Protein AF-A0A5S9MJZ7-F1 (afdb_monomer_lite)

pLDDT: mean 85.54, std 14.83, range [35.38, 97.56]

Secondary structure (DSSP, 8-state):
--HHHHHHHHHHHHHHHHHHTSPPPTHHHHHHHHHHHHHHHHHHTT-----TTHHHHHHH-HHHHHHHHHHHHHHHHHHT--PPP---------

Organism: Bacillus safensis (NCBI:txid561879)

Foldseek 3Di:
DDPLLLVLLVVLQVVLCVLVVHHDDPVSSVVSSVVLVVLVVCVVVVNDDQDPCLVVCVPVVVSVLVSVVVSQVSSCVSVVHCRDDNDDPDDDPD

Radius of gyration: 14.12 Å; chains: 1; bounding box: 42×27×31 Å

Sequence (94 aa):
MPQEFIDLTQHIVQYAEKRLNSTLNSGVYFTLMDHLNFAVERHKKNINITNRVYWEIKNYYTEEFEVGNYALELVNDTLGIQLPKKKKLLSPFT

Structure (mmCIF, N/CA/C/O backbone):
data_AF-A0A5S9MJZ7-F1
#
_entry.id   AF-A0A5S9MJZ7-F1
#
loop_
_atom_site.group_PDB
_atom_site.id
_atom_site.type_symbol
_atom_site.label_atom_id
_atom_site.label_alt_id
_atom_site.label_comp_id
_atom_site.label_asym_id
_atom_site.label_entity_id
_atom_site.label_seq_id
_atom_site.pdbx_PDB_ins_code
_atom_site.Cartn_x
_atom_site.Cartn_y
_atom_site.Cartn_z
_atom_site.occupancy
_atom_site.B_iso_or_equiv
_atom_site.auth_seq_id
_atom_site.auth_comp_id
_atom_site.auth_asym_id
_atom_site.auth_atom_id
_atom_site.pdbx_PDB_model_num
ATOM 1 N N . MET A 1 1 ? 6.921 -0.581 16.469 1.00 62.41 1 MET A N 1
ATOM 2 C CA . MET A 1 1 ? 5.868 -0.832 15.463 1.00 62.41 1 MET A CA 1
ATOM 3 C C . MET A 1 1 ? 5.396 -2.269 15.624 1.00 62.41 1 MET A C 1
ATOM 5 O O . MET A 1 1 ? 6.255 -3.100 15.902 1.00 62.41 1 MET A O 1
ATOM 9 N N . PRO A 1 2 ? 4.092 -2.566 15.519 1.00 81.38 2 PRO A N 1
ATOM 10 C CA . PRO A 1 2 ? 3.593 -3.944 15.562 1.00 81.38 2 PRO A CA 1
ATOM 11 C C . PRO A 1 2 ? 4.149 -4.785 14.403 1.00 81.38 2 PRO A C 1
ATOM 13 O O . PRO A 1 2 ? 4.330 -4.257 13.305 1.00 81.38 2 PRO A O 1
ATOM 16 N N . GLN A 1 3 ? 4.397 -6.078 14.646 1.00 87.81 3 GLN A N 1
ATOM 17 C CA . GLN A 1 3 ? 4.946 -7.020 13.655 1.00 87.81 3 GLN A CA 1
ATOM 18 C C . GLN A 1 3 ? 4.093 -7.082 12.376 1.00 87.81 3 GLN A C 1
ATOM 20 O O . GLN A 1 3 ? 4.629 -7.095 11.274 1.00 87.81 3 GLN A O 1
ATOM 25 N N . GLU A 1 4 ? 2.771 -6.999 12.526 1.00 89.56 4 GLU A N 1
ATOM 26 C CA . GLU A 1 4 ? 1.792 -7.023 11.432 1.00 89.56 4 GLU A CA 1
ATOM 27 C C . GLU A 1 4 ? 2.096 -5.982 10.342 1.00 89.56 4 GLU A C 1
ATOM 29 O O . GLU A 1 4 ? 1.952 -6.264 9.156 1.00 89.56 4 GLU A O 1
ATOM 34 N N . PHE A 1 5 ? 2.567 -4.783 10.712 1.00 91.62 5 PHE A N 1
ATOM 35 C CA . PHE A 1 5 ? 2.896 -3.732 9.742 1.00 91.62 5 PHE A CA 1
ATOM 36 C C . PHE A 1 5 ? 4.168 -4.029 8.949 1.00 91.62 5 PHE A C 1
ATOM 38 O O . PHE A 1 5 ? 4.268 -3.617 7.792 1.00 91.62 5 PHE A O 1
ATOM 45 N N . ILE A 1 6 ? 5.129 -4.728 9.553 1.00 92.50 6 ILE A N 1
ATOM 46 C CA . ILE A 1 6 ? 6.361 -5.149 8.878 1.00 92.50 6 ILE A CA 1
ATOM 47 C C . ILE A 1 6 ? 6.001 -6.190 7.816 1.00 92.50 6 ILE A C 1
ATOM 49 O O . ILE A 1 6 ? 6.346 -6.017 6.646 1.00 92.50 6 ILE A O 1
ATOM 53 N N . ASP A 1 7 ? 5.226 -7.202 8.206 1.00 93.31 7 ASP A N 1
ATOM 54 C CA . ASP A 1 7 ? 4.818 -8.296 7.324 1.00 93.31 7 ASP A CA 1
ATOM 55 C C . ASP A 1 7 ? 3.925 -7.789 6.180 1.00 93.31 7 ASP A C 1
ATOM 57 O O . ASP A 1 7 ? 4.138 -8.131 5.015 1.00 93.31 7 ASP A O 1
ATOM 61 N N . LEU A 1 8 ? 2.970 -6.898 6.482 1.00 95.69 8 LEU A N 1
ATOM 62 C CA . LEU A 1 8 ? 2.144 -6.219 5.479 1.00 95.69 8 LEU A CA 1
ATOM 63 C C . LEU A 1 8 ? 2.996 -5.454 4.468 1.00 95.69 8 LEU A C 1
ATOM 65 O O . LEU A 1 8 ? 2.816 -5.606 3.261 1.00 95.69 8 LEU A O 1
ATOM 69 N N . THR A 1 9 ? 3.935 -4.644 4.957 1.00 96.44 9 THR A N 1
ATOM 70 C CA . THR A 1 9 ? 4.820 -3.849 4.100 1.00 96.44 9 THR A CA 1
ATOM 71 C C . THR A 1 9 ? 5.622 -4.757 3.177 1.00 96.44 9 THR A C 1
ATOM 73 O O . THR A 1 9 ? 5.665 -4.513 1.974 1.00 96.44 9 THR A O 1
ATOM 76 N N . GLN A 1 10 ? 6.208 -5.829 3.713 1.00 96.00 10 GLN A N 1
ATOM 77 C CA . GLN A 1 10 ? 6.982 -6.777 2.923 1.00 96.00 10 GLN A CA 1
ATOM 78 C C . GLN A 1 10 ? 6.132 -7.432 1.829 1.00 96.00 10 GLN A C 1
ATOM 80 O O . GLN A 1 10 ? 6.539 -7.434 0.667 1.00 96.00 10 GLN A O 1
ATOM 85 N N . HIS A 1 11 ? 4.938 -7.926 2.161 1.00 97.31 11 HIS A N 1
ATOM 86 C CA . HIS A 1 11 ? 4.049 -8.543 1.177 1.00 97.31 11 HIS A CA 1
ATOM 87 C C . HIS A 1 11 ? 3.601 -7.566 0.087 1.00 97.31 11 HIS A C 1
ATOM 89 O O . HIS A 1 11 ? 3.564 -7.930 -1.089 1.00 97.31 11 HIS A O 1
ATOM 95 N N . ILE A 1 12 ? 3.277 -6.325 0.454 1.00 97.31 12 ILE A N 1
ATOM 96 C CA . ILE A 1 12 ? 2.849 -5.306 -0.509 1.00 97.31 12 ILE A CA 1
ATOM 97 C C . ILE A 1 12 ? 3.999 -4.933 -1.443 1.00 97.31 12 ILE A C 1
ATOM 99 O O . ILE A 1 12 ? 3.787 -4.866 -2.651 1.00 97.31 12 ILE A O 1
ATOM 103 N N . VAL A 1 13 ? 5.209 -4.719 -0.914 1.00 97.00 13 VAL A N 1
ATOM 104 C CA . VAL A 1 13 ? 6.376 -4.376 -1.740 1.00 97.00 13 VAL A CA 1
ATOM 105 C C . VAL A 1 13 ? 6.721 -5.521 -2.688 1.00 97.00 13 VAL A C 1
ATOM 107 O O . VAL A 1 13 ? 6.864 -5.282 -3.881 1.00 97.00 13 VAL A O 1
ATOM 110 N N . GLN A 1 14 ? 6.751 -6.766 -2.207 1.00 96.88 14 GLN A N 1
ATOM 111 C CA . GLN A 1 14 ? 7.010 -7.935 -3.057 1.00 96.88 14 GLN A CA 1
ATOM 112 C C . GLN A 1 14 ? 5.956 -8.102 -4.159 1.00 96.88 14 GLN A C 1
ATOM 114 O O . GLN A 1 14 ? 6.287 -8.403 -5.309 1.00 96.88 14 GLN A O 1
ATOM 119 N N . TYR A 1 15 ? 4.679 -7.892 -3.827 1.00 97.56 15 TYR A N 1
ATOM 120 C CA . TYR A 1 15 ? 3.607 -7.900 -4.817 1.00 97.56 15 TYR A CA 1
ATOM 121 C C . TYR A 1 15 ? 3.797 -6.787 -5.853 1.00 97.56 15 TYR A C 1
ATOM 123 O O . TYR A 1 15 ? 3.687 -7.042 -7.053 1.00 97.56 15 TYR A O 1
ATOM 131 N N . ALA A 1 16 ? 4.122 -5.573 -5.403 1.00 96.81 16 ALA A N 1
ATOM 132 C CA . ALA A 1 16 ? 4.355 -4.423 -6.265 1.00 96.81 16 ALA A CA 1
ATOM 133 C C . ALA A 1 16 ? 5.525 -4.660 -7.225 1.00 96.81 16 ALA A C 1
ATOM 135 O O . ALA A 1 16 ? 5.368 -4.468 -8.424 1.00 96.81 16 ALA A O 1
ATOM 136 N N . GLU A 1 17 ? 6.664 -5.143 -6.730 1.00 96.88 17 GLU A N 1
ATOM 137 C CA . GLU A 1 17 ? 7.841 -5.446 -7.552 1.00 96.88 17 GLU A CA 1
ATOM 138 C C . GLU A 1 17 ? 7.525 -6.478 -8.639 1.00 96.88 17 GLU A C 1
ATOM 140 O O . GLU A 1 17 ? 7.869 -6.294 -9.809 1.00 96.88 17 GLU A O 1
ATOM 145 N N . LYS A 1 18 ? 6.787 -7.536 -8.276 1.00 96.62 18 LYS A N 1
ATOM 146 C CA . LYS A 1 18 ? 6.343 -8.561 -9.225 1.00 96.62 18 LYS A CA 1
ATOM 147 C C . LYS A 1 18 ? 5.363 -8.006 -10.258 1.00 96.62 18 LYS A C 1
ATOM 149 O O . LYS A 1 18 ? 5.463 -8.346 -11.434 1.00 96.62 18 LYS A O 1
ATOM 154 N N . ARG A 1 19 ? 4.397 -7.191 -9.829 1.00 95.38 19 ARG A N 1
ATOM 155 C CA . ARG A 1 19 ? 3.343 -6.649 -10.699 1.00 95.38 19 ARG A CA 1
ATOM 156 C C . ARG A 1 19 ? 3.884 -5.591 -11.659 1.00 95.38 19 ARG A C 1
ATOM 158 O O . ARG A 1 19 ? 3.512 -5.593 -12.826 1.00 95.38 19 ARG A O 1
ATOM 165 N N . LEU A 1 20 ? 4.783 -4.740 -11.175 1.00 94.62 20 LEU A N 1
ATOM 166 C CA . LEU A 1 20 ? 5.407 -3.654 -11.933 1.00 94.62 20 LEU A CA 1
ATOM 167 C C . LEU A 1 20 ? 6.643 -4.112 -12.719 1.00 94.62 20 LEU A C 1
ATOM 169 O O . LEU A 1 20 ? 7.214 -3.318 -13.463 1.00 94.62 20 LEU A O 1
ATOM 173 N N . ASN A 1 21 ? 7.062 -5.373 -12.552 1.00 95.94 21 ASN A N 1
ATOM 174 C CA . ASN A 1 21 ? 8.277 -5.938 -13.139 1.00 95.94 21 ASN A CA 1
ATOM 175 C C . ASN A 1 21 ? 9.503 -5.031 -12.913 1.00 95.94 21 ASN A C 1
ATOM 177 O O . ASN A 1 21 ? 10.242 -4.699 -13.840 1.00 95.94 21 ASN A O 1
ATOM 181 N N . SER A 1 22 ? 9.670 -4.576 -11.672 1.00 93.69 22 SER A N 1
ATOM 182 C CA . SER A 1 22 ? 10.675 -3.586 -11.287 1.00 93.69 22 SER A CA 1
ATOM 183 C C . SER A 1 22 ? 11.166 -3.842 -9.868 1.00 93.69 22 SER A C 1
ATOM 185 O O . SER A 1 22 ? 10.436 -4.390 -9.047 1.00 93.69 22 SER A O 1
ATOM 187 N N . THR A 1 23 ? 12.394 -3.426 -9.570 1.00 93.81 23 THR A N 1
ATOM 188 C CA . THR A 1 23 ? 12.923 -3.407 -8.202 1.00 93.81 23 THR A CA 1
ATOM 189 C C . THR A 1 23 ? 12.632 -2.051 -7.580 1.00 93.81 23 THR A C 1
ATOM 191 O O . THR A 1 23 ? 13.005 -1.010 -8.127 1.00 93.81 23 THR A O 1
ATOM 194 N N . LEU A 1 24 ? 11.981 -2.050 -6.422 1.00 93.12 24 LEU A N 1
ATOM 195 C CA . LEU A 1 24 ? 11.698 -0.830 -5.685 1.00 93.12 24 LEU A C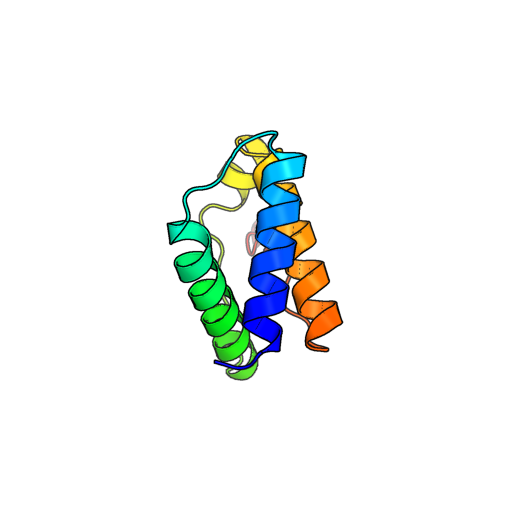A 1
ATOM 196 C C . LEU A 1 24 ? 12.883 -0.473 -4.785 1.00 93.12 24 LEU A C 1
ATOM 198 O O . LEU A 1 24 ? 13.622 -1.322 -4.289 1.00 93.12 24 LEU A O 1
ATOM 202 N N . ASN A 1 25 ? 13.089 0.825 -4.573 1.00 94.12 25 ASN A N 1
ATOM 203 C CA . ASN A 1 25 ? 14.142 1.289 -3.679 1.00 94.12 25 ASN A CA 1
ATOM 204 C C . ASN A 1 25 ? 13.859 0.831 -2.236 1.00 94.12 25 ASN A C 1
ATOM 206 O O . ASN A 1 25 ? 12.717 0.877 -1.781 1.00 94.12 25 ASN A O 1
ATOM 210 N N . SER A 1 26 ? 14.900 0.467 -1.483 1.00 90.50 26 SER A N 1
ATOM 211 C CA . SER A 1 26 ? 14.770 0.022 -0.087 1.00 90.50 26 SER A CA 1
ATOM 212 C C . SER A 1 26 ? 14.078 1.042 0.830 1.00 90.50 26 SER A C 1
ATOM 214 O O . SER A 1 26 ? 13.409 0.652 1.785 1.00 90.50 26 SER A O 1
ATOM 216 N N . GLY A 1 27 ? 14.147 2.340 0.517 1.00 94.25 27 GLY A N 1
ATOM 217 C CA . GLY A 1 27 ? 13.415 3.396 1.219 1.00 94.25 27 GLY A CA 1
ATOM 218 C C . GLY A 1 27 ? 11.890 3.244 1.158 1.00 94.25 27 GLY A C 1
ATOM 219 O O . GLY A 1 27 ? 11.203 3.689 2.078 1.00 94.25 27 GLY A O 1
ATOM 220 N N . VAL A 1 28 ? 11.352 2.551 0.144 1.00 94.00 28 VAL A N 1
ATOM 221 C CA . VAL A 1 28 ? 9.908 2.295 0.008 1.00 94.00 28 VAL A CA 1
ATOM 222 C C . VAL A 1 28 ? 9.366 1.504 1.194 1.00 94.00 28 VAL A C 1
ATOM 224 O O . VAL A 1 28 ? 8.255 1.785 1.631 1.00 94.00 28 VAL A O 1
ATOM 227 N N . TYR A 1 29 ? 10.144 0.581 1.768 1.00 94.06 29 TYR A N 1
ATOM 228 C CA . TYR A 1 29 ? 9.716 -0.178 2.946 1.00 94.06 29 TYR A CA 1
ATOM 229 C C . TYR A 1 29 ? 9.412 0.753 4.123 1.00 94.06 29 TYR A C 1
ATOM 231 O O . TYR A 1 29 ? 8.350 0.665 4.734 1.00 94.06 29 TYR A O 1
ATOM 239 N N . PHE A 1 30 ? 10.315 1.693 4.410 1.00 92.81 30 PHE A N 1
ATOM 240 C CA . PHE A 1 30 ? 10.126 2.639 5.505 1.00 92.81 30 PHE A CA 1
ATOM 241 C C . PHE A 1 30 ? 8.932 3.565 5.246 1.00 92.81 30 PHE A C 1
ATOM 243 O O . PHE A 1 30 ? 8.053 3.700 6.097 1.00 92.81 30 PHE A O 1
ATOM 250 N N . THR A 1 31 ? 8.866 4.161 4.052 1.00 94.25 31 THR A N 1
ATOM 251 C CA . THR A 1 31 ? 7.802 5.105 3.690 1.00 94.25 31 THR A CA 1
ATOM 252 C C . THR A 1 31 ? 6.425 4.443 3.653 1.00 94.25 31 THR A C 1
ATOM 254 O O . THR A 1 31 ? 5.457 5.010 4.158 1.00 94.25 31 THR A O 1
ATOM 257 N N . LEU A 1 32 ? 6.313 3.234 3.095 1.00 94.88 32 LEU A N 1
ATOM 258 C CA . LEU A 1 32 ? 5.048 2.506 3.044 1.00 94.88 32 LEU A CA 1
ATOM 259 C C . LEU A 1 32 ? 4.591 2.089 4.442 1.00 94.88 32 LEU A C 1
ATOM 261 O O . LEU A 1 32 ? 3.427 2.298 4.778 1.00 94.88 32 LEU A O 1
ATOM 265 N N . MET A 1 33 ? 5.493 1.556 5.266 1.00 94.44 33 MET A N 1
ATOM 266 C CA . MET A 1 33 ? 5.164 1.153 6.631 1.00 94.44 33 MET A CA 1
ATOM 267 C C . MET A 1 33 ? 4.631 2.334 7.454 1.00 94.44 33 MET A C 1
ATOM 269 O O . MET A 1 33 ? 3.611 2.202 8.135 1.00 94.44 33 MET A O 1
ATOM 273 N N . ASP A 1 34 ? 5.268 3.505 7.351 1.00 92.88 34 ASP A N 1
ATOM 274 C CA . ASP A 1 34 ? 4.796 4.725 8.015 1.00 92.88 34 ASP A CA 1
ATOM 275 C C . ASP A 1 34 ? 3.426 5.177 7.480 1.00 92.88 34 ASP A C 1
ATOM 277 O O . ASP A 1 34 ? 2.512 5.477 8.252 1.00 92.88 34 ASP A O 1
ATOM 281 N N . HIS A 1 35 ? 3.221 5.128 6.159 1.00 92.31 35 HIS A N 1
ATOM 282 C CA . HIS A 1 35 ? 1.927 5.431 5.549 1.00 92.31 35 HIS A CA 1
ATOM 283 C C . HIS A 1 35 ? 0.803 4.494 6.001 1.00 92.31 35 HIS A C 1
ATOM 285 O O . HIS A 1 35 ? -0.309 4.973 6.247 1.00 92.31 35 HIS A O 1
ATOM 291 N N . LEU A 1 36 ? 1.069 3.191 6.120 1.00 93.12 36 LEU A N 1
ATOM 292 C CA . LEU A 1 36 ? 0.105 2.211 6.622 1.00 93.12 36 LEU A CA 1
ATOM 293 C C . LEU A 1 36 ? -0.258 2.509 8.075 1.00 93.12 36 LEU A C 1
ATOM 295 O O . LEU A 1 36 ? -1.440 2.649 8.393 1.00 93.12 36 LEU A O 1
ATOM 299 N N . ASN A 1 37 ? 0.747 2.691 8.934 1.00 92.50 37 ASN A N 1
ATOM 300 C CA . ASN A 1 37 ? 0.539 3.034 10.337 1.00 92.50 37 ASN A CA 1
ATOM 301 C C . ASN A 1 37 ? -0.301 4.316 10.473 1.00 92.50 37 ASN A C 1
ATOM 303 O O . ASN A 1 37 ? -1.316 4.344 11.169 1.00 92.50 37 ASN A O 1
ATOM 307 N N . PHE A 1 38 ? 0.041 5.361 9.717 1.00 90.62 38 PHE A N 1
ATOM 308 C CA . PHE A 1 38 ? -0.703 6.618 9.722 1.00 90.62 38 PHE A CA 1
ATOM 309 C C . PHE A 1 38 ? -2.126 6.489 9.153 1.00 90.62 38 PHE A C 1
ATOM 311 O O . PHE A 1 38 ? -3.046 7.178 9.598 1.00 90.62 38 PHE A O 1
ATOM 318 N N . ALA A 1 39 ? -2.353 5.637 8.151 1.00 90.31 39 ALA A N 1
ATOM 319 C CA . ALA A 1 39 ? -3.691 5.367 7.626 1.00 90.31 39 ALA A CA 1
ATOM 320 C C . ALA A 1 39 ? -4.583 4.679 8.668 1.00 90.31 39 ALA A C 1
ATOM 322 O O . ALA A 1 39 ? -5.712 5.124 8.883 1.00 90.31 39 ALA A O 1
ATOM 323 N N . VAL A 1 40 ? -4.057 3.666 9.356 1.00 90.94 40 VAL A N 1
ATOM 324 C CA . VAL A 1 40 ? -4.772 2.928 10.404 1.00 90.94 40 VAL A CA 1
ATOM 325 C C . VAL A 1 40 ? -5.073 3.823 11.605 1.00 90.94 40 VAL A C 1
ATOM 327 O O . VAL A 1 40 ? -6.217 3.891 12.052 1.00 90.94 40 VAL A O 1
ATOM 330 N N . GLU A 1 41 ? -4.088 4.578 12.093 1.00 91.75 41 GLU A N 1
ATOM 331 C CA . GLU A 1 41 ? -4.275 5.480 13.235 1.00 91.75 41 GLU A CA 1
ATOM 332 C C . GLU A 1 41 ? -5.294 6.588 12.949 1.00 91.75 41 GLU A C 1
ATOM 334 O O . GLU A 1 41 ? -6.106 6.939 13.807 1.00 91.75 41 GLU A O 1
ATOM 339 N N . ARG A 1 42 ? -5.315 7.122 11.724 1.00 90.19 42 ARG A N 1
ATOM 340 C CA . ARG A 1 42 ? -6.350 8.082 11.314 1.00 90.19 42 ARG A CA 1
ATOM 341 C C . ARG A 1 42 ? -7.734 7.456 11.247 1.00 90.19 42 ARG A C 1
ATOM 343 O O . ARG A 1 42 ? -8.694 8.098 11.668 1.00 90.19 42 ARG A O 1
ATOM 350 N N . HIS A 1 43 ? -7.836 6.232 10.736 1.00 89.12 43 HIS A N 1
ATOM 351 C CA . HIS A 1 43 ? -9.107 5.520 10.666 1.00 89.12 43 HIS A CA 1
ATOM 352 C C . HIS A 1 43 ? -9.685 5.272 12.061 1.00 89.12 43 HIS A C 1
ATOM 354 O O . HIS A 1 43 ? -10.841 5.609 12.297 1.00 89.12 43 HIS A O 1
ATOM 360 N N . LYS A 1 44 ? -8.862 4.824 13.018 1.00 88.56 44 LYS A N 1
ATOM 361 C CA . LYS A 1 44 ? -9.263 4.687 14.431 1.00 88.56 44 LYS A CA 1
ATOM 362 C C . LYS A 1 44 ? -9.765 6.002 15.039 1.00 88.56 44 LYS A C 1
ATOM 364 O O . LYS A 1 44 ? -10.634 5.994 15.904 1.00 88.56 44 LYS A O 1
ATOM 369 N N . LYS A 1 45 ? -9.233 7.139 14.579 1.00 92.06 45 LYS A N 1
ATOM 370 C CA . LYS A 1 45 ? -9.644 8.491 14.995 1.00 92.06 45 LYS A CA 1
ATOM 371 C C . LYS A 1 45 ? -10.830 9.053 14.199 1.00 92.06 45 LYS A C 1
ATOM 373 O O . LYS A 1 45 ? -11.180 10.211 14.402 1.00 92.06 45 LYS A O 1
ATOM 378 N N . ASN A 1 46 ? -11.437 8.276 13.298 1.00 86.94 46 ASN A N 1
ATOM 379 C CA . ASN A 1 46 ? -12.519 8.708 12.403 1.00 86.94 46 ASN A CA 1
ATOM 380 C C . ASN A 1 46 ? -12.169 9.945 11.546 1.00 86.94 46 ASN A C 1
ATOM 382 O O . ASN A 1 46 ? -13.034 10.752 11.207 1.00 86.94 46 ASN A O 1
ATOM 386 N N . ILE A 1 47 ? -10.892 10.111 11.182 1.00 84.44 47 ILE A N 1
ATOM 387 C CA . ILE A 1 47 ? -10.429 11.234 10.356 1.00 84.44 47 ILE A CA 1
ATOM 388 C C . ILE A 1 47 ? -10.572 10.870 8.873 1.00 84.44 47 ILE A C 1
ATOM 390 O O . ILE A 1 47 ? -9.864 9.996 8.369 1.00 84.44 47 ILE A O 1
ATOM 394 N N . ASN A 1 48 ? -11.444 11.584 8.153 1.00 73.25 48 ASN A N 1
ATOM 395 C CA . ASN A 1 48 ? -11.727 11.315 6.741 1.00 73.25 48 ASN A CA 1
ATOM 396 C C . ASN A 1 48 ? -10.822 12.082 5.762 1.00 73.25 48 ASN A C 1
ATOM 398 O O . ASN A 1 48 ? -10.792 13.310 5.711 1.00 73.25 48 ASN A O 1
ATOM 402 N N . ILE A 1 49 ? -10.088 11.289 4.975 1.00 70.75 49 ILE A N 1
ATOM 403 C CA . ILE A 1 49 ? -9.183 11.610 3.862 1.00 70.75 49 ILE A CA 1
ATOM 404 C C . ILE A 1 49 ? -9.831 11.960 2.512 1.00 70.75 49 ILE A C 1
ATOM 406 O O . ILE A 1 49 ? -10.297 11.020 1.870 1.00 70.75 49 ILE A O 1
ATOM 410 N N . THR A 1 50 ? -9.818 13.187 1.981 1.00 68.00 50 THR A N 1
ATOM 411 C CA . THR A 1 50 ? -10.115 13.372 0.542 1.00 68.00 50 THR A CA 1
ATOM 412 C C . THR A 1 50 ? -8.880 13.092 -0.325 1.00 68.00 50 THR A C 1
ATOM 414 O O . THR A 1 50 ? -7.819 13.692 -0.151 1.00 68.00 50 THR A O 1
ATOM 417 N N . ASN A 1 51 ? -8.998 12.160 -1.281 1.00 69.75 51 ASN A N 1
ATOM 418 C CA . ASN A 1 51 ? -7.925 11.874 -2.237 1.00 69.75 51 ASN A CA 1
ATOM 419 C C . ASN A 1 51 ? -7.984 12.844 -3.426 1.00 69.75 51 ASN A C 1
ATOM 421 O O . ASN A 1 51 ? -8.798 12.662 -4.331 1.00 69.75 51 ASN A O 1
ATOM 425 N N . ARG A 1 52 ? -7.107 13.853 -3.427 1.00 71.88 52 ARG A N 1
ATOM 426 C CA . ARG A 1 52 ? -7.058 14.894 -4.467 1.00 71.88 52 ARG A CA 1
ATOM 427 C C . ARG A 1 52 ? -6.470 14.445 -5.807 1.00 71.88 52 ARG A C 1
ATOM 429 O O . ARG A 1 52 ? -6.708 15.133 -6.783 1.00 71.88 52 ARG A O 1
ATOM 436 N N . VAL A 1 53 ? -5.762 13.313 -5.850 1.00 74.44 53 VAL A N 1
ATOM 437 C CA . VAL A 1 53 ? -5.053 12.817 -7.051 1.00 74.44 53 VAL A CA 1
ATOM 438 C C . VAL A 1 53 ? -5.557 11.446 -7.521 1.00 74.44 53 VAL A C 1
ATOM 440 O O . VAL A 1 53 ? -4.852 10.680 -8.174 1.00 74.44 53 VAL A O 1
ATOM 443 N N . TYR A 1 54 ? -6.771 11.068 -7.109 1.00 80.25 54 TYR A N 1
ATOM 444 C CA . TYR A 1 54 ? -7.327 9.746 -7.409 1.00 80.25 54 TYR A CA 1
ATOM 445 C C . TYR A 1 54 ? -7.413 9.473 -8.912 1.00 80.25 54 TYR A C 1
ATOM 447 O O . TYR A 1 54 ? -7.090 8.374 -9.352 1.00 80.25 54 TYR A O 1
ATOM 455 N N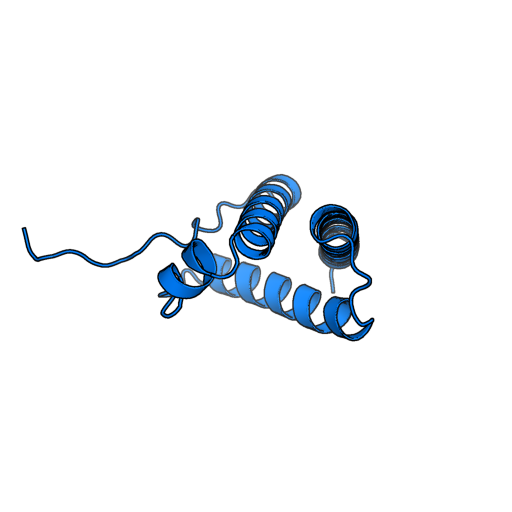 . TRP A 1 55 ? -7.883 10.457 -9.681 1.00 79.69 55 TRP A N 1
ATOM 456 C CA . TRP A 1 55 ? -8.140 10.288 -11.108 1.00 79.69 55 TRP A CA 1
ATOM 457 C C . TRP A 1 55 ? -6.853 10.160 -11.904 1.00 79.69 55 TRP A C 1
ATOM 459 O O . TRP A 1 55 ? -6.770 9.322 -12.795 1.00 79.69 55 TRP A O 1
ATOM 469 N N . GLU A 1 56 ? -5.852 10.954 -11.553 1.00 78.56 56 GLU A N 1
ATOM 470 C CA . GLU A 1 56 ? -4.541 10.939 -12.177 1.00 78.56 56 GLU A CA 1
ATOM 471 C C . GLU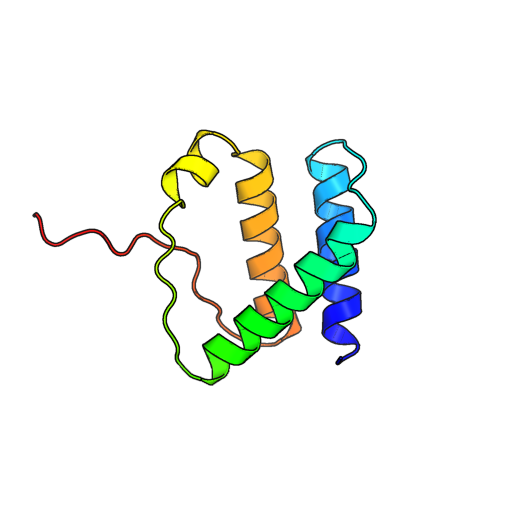 A 1 56 ? -3.860 9.592 -11.946 1.00 78.56 56 GLU A C 1
ATOM 473 O O . GLU A 1 56 ? -3.414 8.967 -12.903 1.00 78.56 56 GLU A O 1
ATOM 478 N N . ILE A 1 57 ? -3.854 9.095 -10.703 1.00 80.88 57 ILE A N 1
ATOM 479 C CA . ILE A 1 57 ? -3.275 7.781 -10.393 1.00 80.88 57 ILE A CA 1
ATOM 480 C C . ILE A 1 57 ? -4.049 6.677 -11.115 1.00 80.88 57 ILE A C 1
ATOM 482 O O . ILE A 1 57 ? -3.444 5.839 -11.767 1.00 80.88 57 ILE A O 1
ATOM 486 N N . LYS A 1 58 ? -5.385 6.705 -11.073 1.00 82.44 58 LYS A N 1
ATOM 487 C CA . LYS A 1 58 ? -6.206 5.677 -11.721 1.00 82.44 58 LYS A CA 1
ATOM 488 C C . LYS A 1 58 ? -6.021 5.623 -13.243 1.00 82.44 58 LYS A C 1
ATOM 490 O O . LYS A 1 58 ? -6.063 4.537 -13.802 1.00 82.44 58 LYS A O 1
ATOM 495 N N . ASN A 1 59 ? -5.883 6.770 -13.909 1.00 84.12 59 ASN A N 1
ATOM 496 C CA . ASN A 1 59 ? -5.853 6.822 -15.373 1.00 84.12 59 ASN A CA 1
ATOM 497 C C . ASN A 1 59 ? -4.441 6.735 -15.960 1.00 84.12 59 ASN A C 1
ATOM 499 O O . ASN A 1 59 ? -4.286 6.204 -17.056 1.00 84.12 59 ASN A O 1
ATOM 503 N N . TYR A 1 60 ? -3.433 7.289 -15.280 1.00 86.62 60 TYR A N 1
ATOM 504 C CA . TYR A 1 60 ? -2.057 7.331 -15.791 1.00 86.62 60 TYR A CA 1
ATOM 505 C C . TYR A 1 60 ? -1.159 6.246 -15.188 1.00 86.62 60 TYR A C 1
ATOM 507 O O . TYR A 1 60 ? -0.210 5.829 -15.842 1.00 86.62 60 TYR A O 1
ATOM 515 N N . TYR A 1 61 ? -1.475 5.767 -13.982 1.00 87.81 61 TYR A N 1
ATOM 516 C CA . TYR A 1 61 ? -0.677 4.807 -13.212 1.00 87.81 61 TYR A CA 1
ATOM 517 C C . TYR A 1 61 ? -1.535 3.598 -12.820 1.00 87.81 61 TYR A C 1
ATOM 519 O O . TYR A 1 61 ? -1.729 3.288 -11.644 1.00 87.81 61 TYR A O 1
ATOM 527 N N . THR A 1 62 ? -2.139 2.963 -13.828 1.00 90.00 62 THR A N 1
ATOM 528 C CA . THR A 1 62 ? -3.121 1.882 -13.643 1.00 90.00 62 THR A CA 1
ATOM 529 C C . THR A 1 62 ? -2.543 0.712 -12.848 1.00 90.00 62 THR A C 1
ATOM 531 O O . THR A 1 62 ? -3.206 0.185 -11.961 1.00 90.00 62 THR A O 1
ATOM 534 N N . GLU A 1 63 ? -1.299 0.318 -13.119 1.00 92.12 63 GLU A N 1
ATOM 535 C CA . GLU A 1 63 ? -0.672 -0.809 -12.423 1.00 92.12 63 GLU A CA 1
ATOM 536 C C . GLU A 1 63 ? -0.399 -0.480 -10.948 1.00 92.12 63 GLU A C 1
ATOM 538 O O . GLU A 1 63 ? -0.724 -1.267 -10.059 1.00 92.12 63 GLU A O 1
ATOM 543 N N . GLU A 1 64 ? 0.109 0.718 -10.656 1.00 91.56 64 GLU A N 1
ATOM 544 C CA . GLU A 1 64 ? 0.310 1.206 -9.291 1.00 91.56 64 GLU A CA 1
ATOM 545 C C . GLU A 1 64 ? -1.019 1.396 -8.551 1.00 91.56 64 GLU A C 1
ATOM 547 O O . GLU A 1 64 ? -1.104 1.175 -7.339 1.00 91.56 64 GLU A O 1
ATOM 552 N N . PHE A 1 65 ? -2.075 1.779 -9.269 1.00 90.69 65 PHE A N 1
ATOM 553 C CA . PHE A 1 65 ? -3.422 1.867 -8.723 1.00 90.69 65 PHE A CA 1
ATOM 554 C C . PHE A 1 65 ? -3.928 0.495 -8.263 1.00 90.69 65 PHE A C 1
ATOM 556 O O . PHE A 1 65 ? -4.449 0.382 -7.150 1.00 90.69 65 PHE A O 1
ATOM 563 N N . GLU A 1 66 ? -3.723 -0.551 -9.065 1.00 92.69 66 GLU A N 1
ATOM 564 C CA . GLU A 1 66 ? -4.096 -1.918 -8.692 1.00 92.69 66 GLU A CA 1
ATOM 565 C C . GLU A 1 66 ? -3.246 -2.470 -7.543 1.00 92.69 66 GLU A C 1
ATOM 5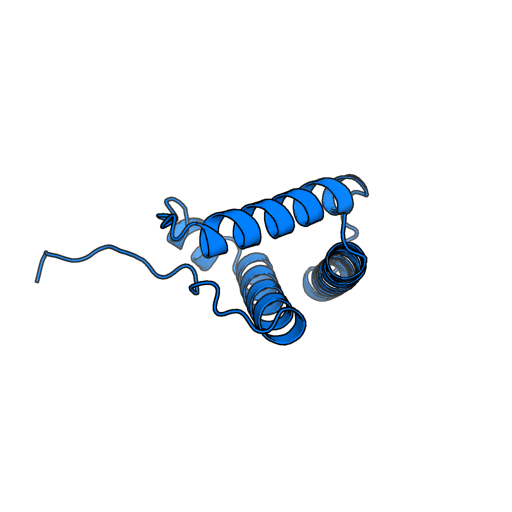67 O O . GLU A 1 66 ? -3.781 -3.113 -6.638 1.00 92.69 66 GLU A O 1
ATOM 572 N N . VAL A 1 67 ? -1.950 -2.146 -7.492 1.00 94.88 67 VAL A N 1
ATOM 573 C CA . VAL A 1 67 ? -1.108 -2.424 -6.314 1.00 94.88 67 VAL A CA 1
ATOM 574 C C . VAL A 1 67 ? -1.679 -1.750 -5.064 1.00 94.88 67 VAL A C 1
ATOM 576 O O . VAL A 1 67 ? -1.747 -2.369 -4.002 1.00 94.88 67 VAL A O 1
ATOM 579 N N . GLY A 1 68 ? -2.140 -0.503 -5.179 1.00 92.88 68 GLY A N 1
ATOM 580 C CA . GLY A 1 68 ? -2.787 0.216 -4.083 1.00 92.88 68 GLY A CA 1
ATOM 581 C C . GLY A 1 68 ? -4.107 -0.417 -3.628 1.00 92.88 68 GLY A C 1
ATOM 582 O O . GLY A 1 68 ? -4.378 -0.452 -2.426 1.00 92.88 68 GLY A O 1
ATOM 583 N N . ASN A 1 69 ? -4.917 -0.933 -4.557 1.00 93.00 69 ASN A N 1
ATOM 584 C CA . ASN A 1 69 ? -6.151 -1.657 -4.232 1.00 93.00 69 ASN A CA 1
ATOM 585 C C . ASN A 1 69 ? -5.850 -2.972 -3.510 1.00 93.00 69 ASN A C 1
ATOM 587 O O . ASN A 1 69 ? -6.450 -3.239 -2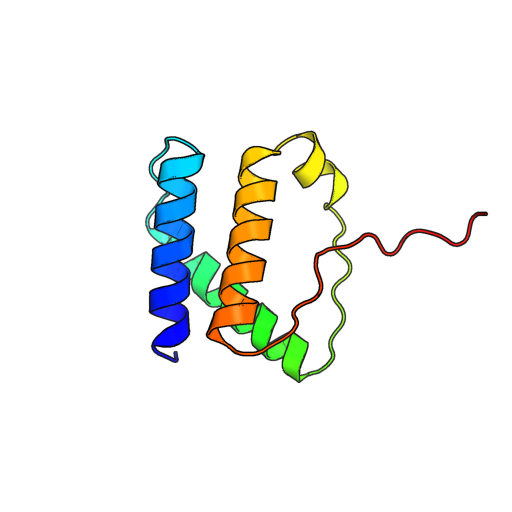.471 1.00 93.00 69 ASN A O 1
ATOM 591 N N . TYR A 1 70 ? -4.884 -3.740 -4.017 1.00 95.38 70 TYR A N 1
ATOM 592 C CA . TYR A 1 70 ? -4.411 -4.964 -3.376 1.00 95.38 70 TYR A CA 1
ATOM 593 C C . TYR A 1 70 ? -3.908 -4.693 -1.952 1.00 95.38 70 TYR A C 1
ATOM 595 O O . TYR A 1 70 ? -4.316 -5.361 -1.006 1.00 95.38 70 TYR A O 1
ATOM 603 N N . ALA A 1 71 ? -3.073 -3.664 -1.781 1.00 95.50 71 ALA A N 1
ATOM 604 C CA . ALA A 1 71 ? -2.550 -3.276 -0.476 1.00 95.50 71 ALA A CA 1
ATOM 605 C C . ALA A 1 71 ? -3.666 -2.935 0.518 1.00 95.50 71 ALA A C 1
ATOM 607 O O . ALA A 1 71 ? -3.601 -3.314 1.684 1.00 95.50 71 ALA A O 1
ATOM 608 N N . LEU A 1 72 ? -4.701 -2.231 0.060 1.00 93.94 72 LEU A N 1
ATOM 609 C CA . LEU A 1 72 ? -5.846 -1.873 0.888 1.00 93.94 72 LEU A CA 1
ATOM 610 C C . LEU A 1 72 ? -6.645 -3.101 1.342 1.00 93.94 72 LEU A C 1
ATOM 612 O O . LEU A 1 72 ? -7.043 -3.165 2.502 1.00 93.94 72 LEU A O 1
ATOM 616 N N . GLU A 1 73 ? -6.898 -4.041 0.433 1.00 94.81 73 GLU A N 1
ATOM 617 C CA . GLU A 1 73 ? -7.615 -5.284 0.738 1.00 94.81 73 GLU A CA 1
ATOM 618 C C . GLU A 1 73 ? -6.823 -6.120 1.744 1.00 94.81 73 GLU A C 1
ATOM 620 O O . GLU A 1 73 ? -7.347 -6.450 2.805 1.00 94.81 73 GLU A O 1
ATOM 625 N N . LEU A 1 74 ? -5.523 -6.307 1.502 1.00 95.44 74 LEU A N 1
ATOM 626 C CA . LEU A 1 74 ? -4.645 -7.037 2.411 1.00 95.44 74 LEU A CA 1
ATOM 627 C C . LEU A 1 74 ? -4.605 -6.423 3.821 1.00 95.44 74 LEU A C 1
ATOM 629 O O . LEU A 1 74 ? -4.635 -7.147 4.815 1.00 95.44 74 LEU A O 1
ATOM 633 N N . VAL A 1 75 ? -4.543 -5.092 3.929 1.00 94.69 75 VAL A N 1
ATOM 634 C CA . VAL A 1 75 ? -4.540 -4.386 5.223 1.00 94.69 75 VAL A CA 1
ATOM 635 C C . VAL A 1 75 ? -5.864 -4.570 5.961 1.00 94.69 75 VAL A C 1
ATOM 637 O O . VAL A 1 75 ? -5.856 -4.813 7.168 1.00 94.69 75 VAL A O 1
ATOM 640 N N . ASN A 1 76 ? -6.988 -4.451 5.253 1.00 93.81 76 ASN A N 1
ATOM 641 C CA . ASN A 1 76 ? -8.312 -4.642 5.838 1.00 93.81 76 ASN A CA 1
ATOM 642 C C . ASN A 1 76 ? -8.480 -6.065 6.376 1.00 93.81 76 ASN A C 1
ATOM 644 O O . ASN A 1 76 ? -8.901 -6.229 7.521 1.00 93.81 76 ASN A O 1
ATOM 648 N N . ASP A 1 77 ? -8.072 -7.064 5.593 1.00 94.06 77 ASP A N 1
ATOM 649 C CA . ASP A 1 77 ? -8.162 -8.475 5.967 1.00 94.06 77 ASP A CA 1
ATOM 650 C C . ASP A 1 77 ? -7.243 -8.808 7.150 1.00 94.06 77 ASP A C 1
ATOM 652 O O . ASP A 1 77 ? -7.662 -9.461 8.103 1.00 94.06 77 ASP A O 1
ATOM 656 N N . THR A 1 78 ? -6.000 -8.316 7.125 1.00 93.06 78 THR A N 1
ATOM 657 C CA . THR A 1 78 ? -4.995 -8.619 8.159 1.00 93.06 78 THR A CA 1
ATOM 658 C C . THR A 1 78 ? -5.334 -7.975 9.500 1.00 93.06 78 THR A C 1
ATOM 660 O O . THR A 1 78 ? -5.131 -8.585 10.545 1.00 93.06 78 THR A O 1
ATOM 663 N N . LEU A 1 79 ? -5.842 -6.738 9.490 1.00 91.56 79 LEU A N 1
ATOM 664 C CA . LEU A 1 79 ? -6.106 -5.977 10.715 1.00 91.56 79 LEU A CA 1
ATOM 665 C C . LEU A 1 79 ? -7.574 -6.032 11.164 1.00 91.56 79 LEU A C 1
ATOM 667 O O . LEU A 1 79 ? -7.908 -5.461 12.202 1.00 91.56 79 LEU A O 1
ATOM 671 N N . GLY A 1 80 ? -8.459 -6.667 10.390 1.00 92.06 80 GLY 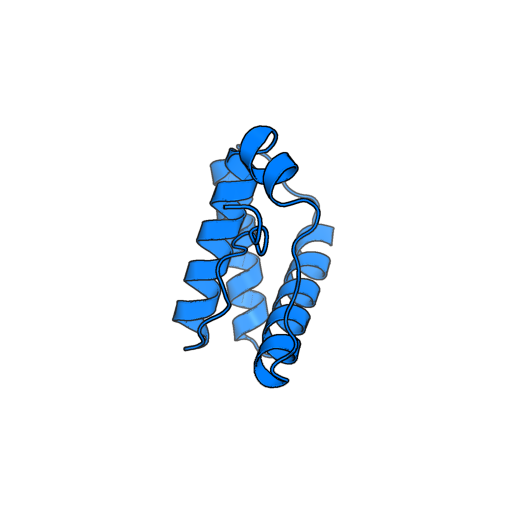A N 1
ATOM 672 C CA . GLY A 1 80 ? -9.894 -6.714 10.679 1.00 92.06 80 GLY A CA 1
ATOM 673 C C . GLY A 1 80 ? -10.556 -5.332 10.685 1.00 92.06 80 GLY A C 1
ATOM 674 O O . GLY A 1 80 ? -11.454 -5.076 11.488 1.00 92.06 80 GLY A O 1
ATOM 675 N N . ILE A 1 81 ? -10.092 -4.418 9.827 1.00 90.75 81 ILE A N 1
ATOM 676 C CA . ILE A 1 81 ? -10.607 -3.045 9.711 1.00 90.75 81 ILE A CA 1
ATOM 677 C C . ILE A 1 81 ? -11.215 -2.798 8.331 1.00 90.75 81 ILE A C 1
ATOM 679 O O . ILE A 1 81 ? -10.992 -3.552 7.391 1.00 90.75 81 ILE A O 1
ATOM 683 N N . GLN A 1 82 ? -11.954 -1.697 8.189 1.00 88.75 82 GLN A N 1
ATOM 684 C CA . GLN A 1 82 ? -12.553 -1.297 6.918 1.00 88.75 82 GLN A CA 1
ATOM 685 C C . GLN A 1 82 ? -12.058 0.093 6.514 1.00 88.75 82 GLN A C 1
ATOM 687 O O . GLN A 1 82 ? -12.787 1.088 6.568 1.00 88.75 82 GLN A O 1
ATOM 692 N N . LEU A 1 83 ? -10.800 0.173 6.081 1.00 86.25 83 LEU A N 1
ATOM 693 C CA . LEU A 1 83 ? -10.294 1.384 5.452 1.00 86.25 83 LEU A CA 1
ATOM 694 C C . LEU A 1 83 ? -11.100 1.661 4.173 1.00 86.25 83 LEU A C 1
ATOM 696 O O . LEU A 1 83 ? -11.314 0.755 3.355 1.00 86.25 83 LEU A O 1
ATOM 700 N N . PRO A 1 84 ? -11.552 2.908 3.964 1.00 81.88 84 PRO A N 1
ATOM 701 C CA . PRO A 1 84 ? -12.341 3.240 2.794 1.00 81.88 84 PRO A CA 1
ATOM 702 C C . PRO A 1 84 ? -11.489 3.073 1.534 1.00 81.88 84 PRO A C 1
ATOM 704 O O . PRO A 1 84 ? -10.407 3.659 1.422 1.00 81.88 84 PRO A O 1
ATOM 707 N N . LYS A 1 85 ? -12.017 2.343 0.536 1.00 75.81 85 LYS A N 1
ATOM 708 C CA . LYS A 1 85 ? -11.525 2.469 -0.845 1.00 75.81 85 LYS A CA 1
ATOM 709 C C . LYS A 1 85 ? -11.514 3.956 -1.158 1.00 75.81 85 LYS A C 1
ATOM 711 O O . LYS A 1 85 ? -12.505 4.632 -0.877 1.00 75.81 85 LYS A O 1
ATOM 716 N N . LYS A 1 86 ? -10.398 4.480 -1.678 1.00 65.06 86 LYS A N 1
ATOM 717 C CA . LYS A 1 86 ? -10.268 5.902 -2.026 1.00 65.06 86 LYS A CA 1
ATOM 718 C C . LYS A 1 86 ? -11.281 6.218 -3.130 1.00 65.06 86 LYS A C 1
ATOM 720 O O . LYS A 1 86 ? -10.946 6.207 -4.300 1.00 65.06 86 LYS A O 1
ATOM 725 N N . LYS A 1 87 ? -12.544 6.434 -2.780 1.00 45.78 87 LYS A N 1
ATOM 726 C CA . LYS A 1 87 ? -13.637 6.734 -3.695 1.00 45.78 87 LYS A CA 1
ATOM 727 C C . LYS A 1 87 ? -13.874 8.235 -3.619 1.00 45.78 87 LYS A C 1
ATOM 729 O O . LYS A 1 87 ? -14.009 8.805 -2.541 1.00 45.78 87 LYS A O 1
ATOM 734 N N . LYS A 1 88 ? -13.862 8.863 -4.789 1.00 44.59 88 LYS A N 1
ATOM 735 C CA . LYS A 1 88 ? -14.221 10.258 -5.054 1.00 44.59 88 LYS A CA 1
ATOM 736 C C . LYS A 1 88 ? -15.418 10.712 -4.188 1.00 44.59 88 LYS A C 1
ATOM 738 O O . LYS A 1 88 ? -16.525 10.223 -4.388 1.00 44.59 88 LYS A O 1
ATOM 743 N N . LEU A 1 89 ? -15.208 11.685 -3.296 1.00 40.22 89 LEU A N 1
ATOM 744 C CA . LEU A 1 89 ? -16.249 12.622 -2.849 1.00 40.22 89 LEU A CA 1
ATOM 745 C C . LEU A 1 89 ? -16.287 13.766 -3.868 1.00 40.22 89 LEU A C 1
ATOM 747 O O . LEU A 1 89 ? -15.638 14.789 -3.693 1.00 40.22 89 LEU A O 1
ATOM 751 N N . LEU A 1 90 ? -16.990 13.557 -4.976 1.00 45.03 90 LEU A N 1
ATOM 752 C CA . LEU A 1 90 ? -17.393 14.619 -5.898 1.00 45.03 90 LEU A CA 1
ATOM 753 C C . LEU A 1 90 ? -18.712 14.180 -6.539 1.00 45.03 90 LEU A C 1
ATOM 755 O O . LEU A 1 90 ? -18.712 13.541 -7.591 1.00 45.03 90 LEU A O 1
ATOM 759 N N . SER A 1 91 ? -19.811 14.530 -5.876 1.00 35.38 91 SER A N 1
ATOM 760 C CA . SER A 1 91 ? -20.956 15.187 -6.516 1.00 35.38 91 SER A CA 1
ATOM 761 C C . SER A 1 91 ? -21.805 15.869 -5.435 1.00 35.38 91 SER A C 1
ATOM 763 O O . SER A 1 91 ? -22.229 15.203 -4.491 1.00 35.38 91 SER A O 1
ATOM 765 N N . PRO A 1 92 ? -22.070 17.174 -5.587 1.00 42.56 92 PRO A N 1
ATOM 766 C CA . PRO A 1 92 ? -23.457 17.573 -5.775 1.00 42.56 92 PRO A CA 1
ATOM 767 C C . PRO A 1 92 ? -23.549 18.509 -6.981 1.00 42.56 92 PRO A C 1
ATOM 769 O O . PRO A 1 92 ? -23.654 19.714 -6.827 1.00 42.56 92 PRO A O 1
ATOM 772 N N . PHE A 1 93 ? -23.459 17.939 -8.180 1.00 44.88 93 PHE A N 1
ATOM 773 C CA . PHE A 1 93 ? -24.023 18.536 -9.392 1.00 44.88 93 PHE A CA 1
ATOM 774 C C . PHE A 1 93 ? -24.556 17.385 -10.256 1.00 44.88 93 PHE A C 1
ATOM 776 O O . PHE A 1 93 ? -23.954 16.989 -11.252 1.00 44.88 93 PHE A O 1
ATOM 783 N N . THR A 1 94 ? -25.619 16.767 -9.742 1.00 54.88 94 THR A N 1
ATOM 784 C CA . THR A 1 94 ? -26.792 16.356 -10.527 1.00 54.88 94 THR A CA 1
ATOM 785 C C . THR A 1 94 ? -27.824 17.454 -10.382 1.00 54.88 94 THR A C 1
ATOM 787 O O . THR A 1 94 ? -27.923 17.948 -9.233 1.00 54.88 94 THR A O 1
#

InterPro domains:
  IPR011608 PRD domain [PF00874] (11-85)
  IPR011608 PRD domain [PS51372] (1-94)
  IPR036634 PRD domain superfamily [SSF63520] (2-85)
  IPR050661 BglG family transcriptional antiterminators [PTHR30185] (2-87)